Protein AF-A0A3M8CR66-F1 (afdb_monomer_lite)

Secondary structure (DSSP, 8-state):
--SGGG-HHHHHHHHHHHHHHHHHHHHHHHHHHHHHHHHHHHHHHHHHHHHHHHHHHHHHHHHHHHHHHHHHHHHHHHS-STTHHHHHHHHHHHHHH-TT---EEEE-TTS-EEEES-TTTTTS-TT-PPPP-

pLDDT: mean 82.33, std 15.66, range [43.16, 98.0]

Structure (mmCIF, N/CA/C/O backbone):
data_AF-A0A3M8CR66-F1
#
_entry.id   AF-A0A3M8CR66-F1
#
loop_
_atom_site.group_PDB
_atom_site.id
_atom_site.type_symbol
_atom_site.label_atom_id
_atom_site.label_alt_id
_atom_site.label_comp_id
_atom_site.label_asym_id
_atom_site.label_entity_id
_atom_site.label_seq_id
_atom_site.pdbx_PDB_ins_code
_atom_site.Cartn_x
_atom_site.Cartn_y
_atom_site.Cartn_z
_atom_site.occupancy
_atom_site.B_iso_or_equiv
_atom_site.auth_seq_id
_atom_site.auth_comp_id
_atom_site.auth_asym_id
_atom_site.auth_atom_id
_atom_site.pdbx_PDB_model_num
ATOM 1 N N . MET A 1 1 ? 41.922 -13.724 -34.737 1.00 50.75 1 MET A N 1
ATOM 2 C CA . MET A 1 1 ? 40.824 -12.899 -35.296 1.00 50.75 1 MET A CA 1
ATOM 3 C C . MET A 1 1 ? 41.349 -11.537 -35.789 1.00 50.75 1 MET A C 1
ATOM 5 O O . MET A 1 1 ? 40.925 -10.503 -35.302 1.00 50.75 1 MET A O 1
ATOM 9 N N . ARG A 1 2 ? 42.329 -11.506 -36.711 1.00 53.81 2 ARG A N 1
ATOM 10 C CA . ARG A 1 2 ? 43.005 -10.248 -37.123 1.00 53.81 2 ARG A CA 1
ATOM 11 C C . ARG A 1 2 ? 43.169 -10.073 -38.642 1.00 53.81 2 ARG A C 1
ATOM 13 O O . ARG A 1 2 ? 43.644 -9.037 -39.080 1.00 53.81 2 ARG A O 1
ATOM 20 N N . ILE A 1 3 ? 42.735 -11.057 -39.438 1.00 54.03 3 ILE A N 1
ATOM 21 C CA . ILE A 1 3 ? 42.991 -11.116 -40.891 1.00 54.03 3 ILE A CA 1
ATOM 22 C C . ILE A 1 3 ? 41.785 -10.612 -41.714 1.00 54.03 3 ILE A C 1
ATOM 24 O O . ILE A 1 3 ? 41.958 -10.106 -42.816 1.00 54.03 3 ILE A O 1
ATOM 28 N N . PHE A 1 4 ? 40.561 -10.626 -41.163 1.00 57.59 4 PHE A N 1
ATOM 29 C CA . PHE A 1 4 ? 39.354 -10.194 -41.894 1.00 57.59 4 PHE A CA 1
ATOM 30 C C . PHE A 1 4 ? 39.291 -8.669 -42.142 1.00 57.59 4 PHE A C 1
ATOM 32 O O . PHE A 1 4 ? 38.652 -8.214 -43.087 1.00 57.59 4 PHE A O 1
ATOM 39 N N . PHE A 1 5 ? 40.010 -7.871 -41.342 1.00 58.03 5 PHE A N 1
ATOM 40 C CA . PHE A 1 5 ? 40.012 -6.402 -41.413 1.00 58.03 5 PHE A CA 1
ATOM 41 C C . PHE A 1 5 ? 40.910 -5.805 -42.509 1.00 58.03 5 PHE A C 1
ATOM 43 O O . PHE A 1 5 ? 40.878 -4.593 -42.717 1.00 58.03 5 PHE A O 1
ATOM 50 N N . GLN A 1 6 ? 41.711 -6.618 -43.208 1.00 65.94 6 GLN A N 1
ATOM 51 C CA . GLN A 1 6 ? 42.624 -6.122 -44.247 1.00 65.94 6 GLN A CA 1
ATOM 52 C C . GLN A 1 6 ? 41.955 -5.951 -45.624 1.00 65.94 6 GLN A C 1
ATOM 54 O O . GLN A 1 6 ? 42.514 -5.295 -46.498 1.00 65.94 6 GLN A O 1
ATOM 59 N N . ASN A 1 7 ? 40.729 -6.458 -45.811 1.00 77.38 7 ASN A N 1
ATOM 60 C CA . ASN A 1 7 ? 39.964 -6.286 -47.047 1.00 77.38 7 ASN A CA 1
ATOM 61 C C . ASN A 1 7 ? 39.153 -4.977 -47.032 1.00 77.38 7 ASN A C 1
ATOM 63 O O . ASN A 1 7 ? 38.241 -4.809 -46.221 1.00 77.38 7 ASN A O 1
ATOM 67 N N . PHE A 1 8 ? 39.425 -4.071 -47.980 1.00 80.06 8 PHE A N 1
ATOM 68 C CA . PHE A 1 8 ? 38.774 -2.752 -48.071 1.00 80.06 8 PHE A CA 1
ATOM 69 C C . PHE A 1 8 ? 37.236 -2.832 -48.125 1.00 80.06 8 PHE A C 1
ATOM 71 O O . PHE A 1 8 ? 36.550 -2.089 -47.425 1.00 80.06 8 PHE A O 1
ATOM 78 N N . LYS A 1 9 ? 36.689 -3.800 -48.877 1.00 80.94 9 LYS A N 1
ATOM 79 C CA . LYS A 1 9 ? 35.236 -4.047 -48.979 1.00 80.94 9 LYS A CA 1
ATOM 80 C C . LYS A 1 9 ? 34.601 -4.410 -47.629 1.00 80.94 9 LYS A C 1
ATOM 82 O O . LYS A 1 9 ? 33.522 -3.927 -47.305 1.00 80.94 9 LYS A O 1
ATOM 87 N N . VAL A 1 10 ? 35.289 -5.223 -46.828 1.00 84.31 10 VAL A N 1
ATOM 88 C CA . VAL A 1 10 ? 34.822 -5.653 -45.500 1.00 84.31 10 VAL A CA 1
ATOM 89 C C . VAL A 1 10 ? 34.864 -4.496 -44.507 1.00 84.31 10 VAL A C 1
ATOM 91 O O . VAL A 1 10 ? 33.924 -4.304 -43.740 1.00 84.31 10 VAL A O 1
ATOM 94 N N . ARG A 1 11 ? 35.934 -3.696 -44.536 1.00 83.19 11 ARG A N 1
ATOM 95 C CA . ARG A 1 11 ? 36.092 -2.541 -43.646 1.00 83.19 11 ARG A CA 1
ATOM 96 C C . ARG A 1 11 ? 35.016 -1.477 -43.890 1.00 83.19 11 ARG A C 1
ATOM 98 O O . ARG A 1 11 ? 34.502 -0.920 -42.925 1.00 83.19 11 ARG A O 1
ATOM 105 N N . LEU A 1 12 ? 34.649 -1.238 -45.152 1.00 88.19 12 LEU A N 1
ATOM 106 C CA . LEU A 1 12 ? 33.571 -0.313 -45.511 1.00 88.19 12 LEU A CA 1
ATOM 107 C C . LEU A 1 12 ? 32.197 -0.842 -45.068 1.00 88.19 12 LEU A C 1
ATOM 109 O O . LEU A 1 12 ? 31.430 -0.106 -44.454 1.00 88.19 12 LEU A O 1
ATOM 113 N N . ALA A 1 13 ? 31.910 -2.127 -45.304 1.00 89.50 13 ALA A N 1
ATOM 114 C CA . ALA A 1 13 ? 30.657 -2.747 -44.871 1.00 89.50 13 ALA A CA 1
ATOM 115 C C . ALA A 1 13 ? 30.486 -2.713 -43.342 1.00 89.50 13 ALA A C 1
ATOM 117 O O . ALA A 1 13 ? 29.420 -2.359 -42.843 1.00 89.50 13 ALA A O 1
ATOM 118 N N . LEU A 1 14 ? 31.547 -3.009 -42.586 1.00 88.38 14 LEU A N 1
ATOM 119 C CA . LEU A 1 14 ? 31.509 -2.972 -41.124 1.00 88.38 14 LEU A CA 1
ATOM 120 C C . LEU A 1 14 ? 31.284 -1.552 -40.581 1.00 88.38 14 LEU A C 1
ATOM 122 O O . LEU A 1 14 ? 30.593 -1.389 -39.579 1.00 88.38 14 LEU A O 1
ATOM 126 N N . ALA A 1 15 ? 31.821 -0.528 -41.252 1.00 89.69 15 ALA A N 1
ATOM 127 C CA . ALA A 1 15 ? 31.575 0.866 -40.894 1.00 89.69 15 ALA A CA 1
ATOM 128 C C . ALA A 1 15 ? 30.098 1.249 -41.084 1.00 89.69 15 ALA A C 1
ATOM 130 O O . ALA A 1 15 ? 29.516 1.855 -40.189 1.00 89.69 15 ALA A O 1
ATOM 131 N N . PHE A 1 16 ? 29.471 0.836 -42.193 1.00 90.56 16 PHE A N 1
ATOM 132 C CA . PHE A 1 16 ? 28.036 1.050 -42.419 1.00 90.56 16 PHE A CA 1
ATOM 133 C C . PHE A 1 16 ? 27.168 0.330 -41.383 1.00 90.56 16 PHE A C 1
ATOM 135 O O . PHE A 1 16 ? 26.240 0.928 -40.846 1.00 90.56 16 PHE A O 1
ATOM 142 N N . VAL A 1 17 ? 27.491 -0.925 -41.056 1.00 93.00 17 VAL A N 1
ATOM 143 C CA . VAL A 1 17 ? 26.774 -1.677 -40.015 1.00 93.00 17 VAL A CA 1
ATOM 144 C C . VAL A 1 17 ? 26.948 -1.024 -38.646 1.00 93.00 17 VAL A C 1
ATOM 146 O O . VAL A 1 17 ? 25.972 -0.880 -37.921 1.00 93.00 17 VAL A O 1
ATOM 149 N N . GLY A 1 18 ? 28.159 -0.585 -38.295 1.00 93.31 18 GLY A N 1
ATOM 150 C CA . GLY A 1 18 ? 28.419 0.123 -37.041 1.00 93.31 18 GLY A CA 1
ATOM 151 C C . GLY A 1 18 ? 27.656 1.445 -36.945 1.00 93.31 18 GLY A C 1
ATOM 152 O O . GLY A 1 18 ? 27.031 1.710 -35.922 1.00 93.31 18 GLY A O 1
ATOM 153 N N . LEU A 1 19 ? 27.634 2.230 -38.026 1.00 93.12 19 LEU A N 1
ATOM 154 C CA . LEU A 1 19 ? 26.891 3.491 -38.107 1.00 93.12 19 LEU A CA 1
ATOM 155 C C . LEU A 1 19 ? 25.385 3.294 -37.864 1.00 93.12 19 LEU A C 1
ATOM 157 O O . LEU A 1 19 ? 24.741 4.174 -37.307 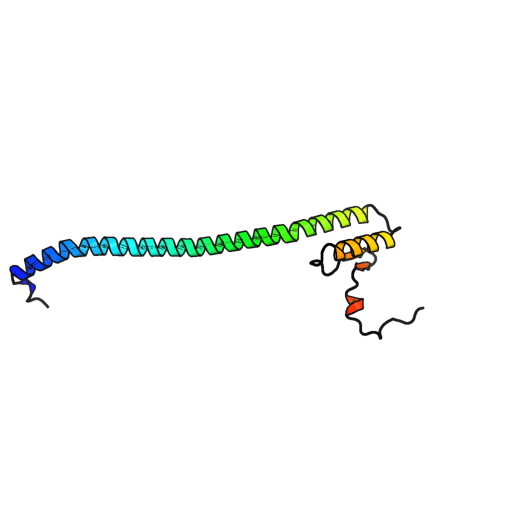1.00 93.12 19 LEU A O 1
ATOM 161 N N . LEU A 1 20 ? 24.833 2.143 -38.261 1.00 92.12 20 LEU A N 1
ATOM 162 C CA . LEU A 1 20 ? 23.416 1.809 -38.100 1.00 92.12 20 LEU A CA 1
ATOM 163 C C . LEU A 1 20 ? 23.107 1.144 -36.750 1.00 92.12 20 LEU A C 1
ATOM 165 O O . LEU A 1 20 ? 22.137 1.507 -36.088 1.00 92.12 20 LEU A O 1
ATOM 169 N N . LEU A 1 21 ? 23.928 0.183 -36.320 1.00 95.75 21 LEU A N 1
ATOM 170 C CA . LEU A 1 21 ? 23.682 -0.596 -35.105 1.00 95.75 21 LEU A CA 1
ATOM 171 C C . LEU A 1 21 ? 24.014 0.163 -33.828 1.00 95.75 21 LEU A C 1
ATOM 173 O O . LEU A 1 21 ? 23.264 0.053 -32.865 1.00 95.75 21 LEU A O 1
ATOM 177 N N . ILE A 1 22 ? 25.118 0.913 -33.787 1.00 96.00 22 ILE A N 1
ATOM 178 C CA . ILE A 1 22 ? 25.536 1.618 -32.568 1.00 96.00 22 ILE A CA 1
ATOM 179 C C . ILE A 1 22 ? 24.433 2.559 -32.054 1.00 96.00 22 ILE A C 1
ATOM 181 O O . ILE A 1 22 ? 24.059 2.417 -30.888 1.00 96.00 22 ILE A O 1
ATOM 185 N N . PRO A 1 23 ? 23.848 3.465 -32.866 1.00 94.50 23 PRO A N 1
ATOM 186 C CA . PRO A 1 23 ? 22.776 4.330 -32.375 1.00 94.50 23 PRO A CA 1
ATOM 187 C C . PRO A 1 23 ? 21.510 3.547 -32.003 1.00 94.50 23 PRO A C 1
ATOM 189 O O . PRO A 1 23 ? 20.879 3.868 -30.998 1.00 94.50 23 PRO A O 1
ATOM 192 N N . ALA A 1 24 ? 21.164 2.488 -32.743 1.00 95.81 24 ALA A N 1
ATOM 193 C CA . ALA A 1 24 ? 20.007 1.650 -32.427 1.00 95.81 24 ALA A CA 1
ATOM 194 C C . ALA A 1 24 ? 20.162 0.927 -31.077 1.00 95.81 24 ALA A C 1
ATOM 196 O O . ALA A 1 24 ? 19.224 0.888 -30.283 1.00 95.81 24 ALA A O 1
ATOM 197 N N . LEU A 1 25 ? 21.357 0.405 -30.787 1.00 96.62 25 LEU A N 1
ATOM 198 C CA . LEU A 1 25 ? 21.673 -0.241 -29.514 1.00 96.62 25 LEU A CA 1
ATOM 199 C C . LEU A 1 25 ? 21.620 0.749 -28.350 1.00 96.62 25 LEU A C 1
ATOM 201 O O . LEU A 1 25 ? 21.085 0.411 -27.299 1.00 96.62 25 LEU A O 1
ATOM 205 N N . ILE A 1 26 ? 22.123 1.973 -28.539 1.00 97.06 26 ILE A N 1
ATOM 206 C CA . ILE A 1 26 ? 22.044 3.024 -27.516 1.00 97.06 26 ILE A CA 1
ATOM 207 C C . ILE A 1 26 ? 20.580 3.314 -27.172 1.00 97.06 26 ILE A C 1
ATOM 209 O O . ILE A 1 26 ? 20.210 3.275 -26.000 1.00 97.06 26 ILE A O 1
ATOM 213 N N . VAL A 1 27 ? 19.732 3.544 -28.180 1.00 97.25 27 VAL A N 1
ATOM 214 C CA . VAL A 1 27 ? 18.300 3.799 -27.963 1.00 97.25 27 VAL A CA 1
ATOM 215 C C . VAL A 1 27 ? 17.621 2.603 -27.297 1.00 97.25 27 VAL A C 1
ATOM 217 O O . VAL A 1 27 ? 16.854 2.792 -26.358 1.00 97.25 27 VAL A O 1
ATOM 220 N N . ALA A 1 28 ? 17.933 1.376 -27.722 1.00 96.62 28 ALA A N 1
ATOM 221 C CA . ALA A 1 28 ? 17.372 0.164 -27.130 1.00 96.62 28 ALA A CA 1
ATOM 222 C C . ALA A 1 28 ? 17.743 0.009 -25.646 1.00 96.62 28 ALA A C 1
ATOM 224 O O . ALA A 1 28 ? 16.883 -0.313 -24.829 1.00 96.62 28 ALA A O 1
ATOM 225 N N . ILE A 1 29 ? 19.001 0.276 -25.282 1.00 98.00 29 ILE A N 1
ATOM 226 C CA . ILE A 1 29 ? 19.462 0.234 -23.890 1.00 98.00 29 ILE A CA 1
ATOM 227 C C . ILE A 1 29 ? 18.734 1.299 -23.066 1.00 98.00 29 ILE A C 1
ATOM 229 O O . ILE A 1 29 ? 18.191 0.987 -22.008 1.00 98.00 29 ILE A O 1
ATOM 233 N N . LEU A 1 30 ? 18.667 2.540 -23.553 1.00 97.69 30 LEU A N 1
ATOM 234 C CA . LEU A 1 30 ? 17.966 3.624 -22.857 1.00 97.69 30 LEU A CA 1
ATOM 235 C C . LEU A 1 30 ? 16.477 3.312 -22.668 1.00 97.69 30 LEU A C 1
ATOM 237 O O . LEU A 1 30 ? 15.945 3.496 -21.574 1.00 97.69 30 LEU A O 1
ATOM 241 N N . ALA A 1 31 ? 15.823 2.783 -23.702 1.00 97.88 31 ALA A N 1
ATOM 242 C CA . ALA A 1 31 ? 14.431 2.360 -23.639 1.00 97.88 31 ALA A CA 1
ATOM 243 C C . ALA A 1 31 ? 14.231 1.232 -22.617 1.00 97.88 31 ALA A C 1
ATOM 245 O O . ALA A 1 31 ? 13.301 1.291 -21.817 1.00 97.88 31 ALA A O 1
ATOM 246 N N . TYR A 1 32 ? 15.128 0.241 -22.589 1.00 97.69 32 TYR A N 1
ATOM 247 C CA . TYR A 1 32 ? 15.085 -0.843 -21.608 1.00 97.69 32 TYR A CA 1
ATOM 248 C C . TYR A 1 32 ? 15.223 -0.326 -20.172 1.00 97.69 32 TYR A C 1
ATOM 250 O O . TYR A 1 32 ? 14.443 -0.712 -19.302 1.00 97.69 32 TYR A O 1
ATOM 258 N N . HIS A 1 33 ? 16.180 0.571 -19.922 1.00 97.75 33 HIS A N 1
ATOM 259 C CA . HIS A 1 33 ? 16.362 1.184 -18.606 1.00 97.75 33 HIS A CA 1
ATOM 260 C C . HIS A 1 33 ? 15.130 1.985 -18.180 1.00 97.75 33 HIS A C 1
ATOM 262 O O . HIS A 1 33 ? 14.616 1.778 -17.084 1.00 97.75 33 HIS A O 1
ATOM 268 N N . SER A 1 34 ? 14.610 2.832 -19.070 1.00 97.44 34 SER A N 1
ATOM 269 C CA . SER A 1 34 ? 13.419 3.638 -18.799 1.00 97.44 34 SER A CA 1
ATOM 270 C C . SER A 1 34 ? 12.190 2.771 -18.513 1.00 97.44 34 SER A C 1
ATOM 272 O O . SER A 1 34 ? 11.502 2.997 -17.518 1.00 97.44 34 SER A O 1
ATOM 274 N N . ALA A 1 35 ? 11.946 1.738 -19.324 1.00 97.19 35 ALA A N 1
ATOM 275 C CA . ALA A 1 35 ? 10.838 0.814 -19.113 1.00 97.19 35 ALA A CA 1
ATOM 276 C C . ALA A 1 35 ? 10.977 0.063 -17.782 1.00 97.19 35 ALA A C 1
ATOM 278 O O . ALA A 1 35 ? 10.013 -0.035 -17.027 1.00 97.19 35 ALA A O 1
ATOM 279 N N . LYS A 1 36 ? 12.183 -0.421 -17.459 1.00 97.25 36 LYS A N 1
ATOM 280 C CA . LYS A 1 36 ? 12.461 -1.106 -16.192 1.00 97.25 36 LYS A CA 1
ATOM 281 C C . LYS A 1 36 ? 12.164 -0.214 -14.988 1.00 97.25 36 LYS A C 1
ATOM 283 O O . LYS A 1 36 ? 11.506 -0.666 -14.051 1.00 97.25 36 LYS A O 1
ATOM 288 N N . ASP A 1 37 ? 12.642 1.026 -15.005 1.00 97.75 37 ASP A N 1
ATOM 289 C CA . ASP A 1 37 ? 12.457 1.955 -13.891 1.00 97.75 37 ASP A CA 1
ATOM 290 C C . ASP A 1 37 ? 10.995 2.392 -13.763 1.00 97.75 37 ASP A C 1
ATOM 292 O O . ASP A 1 37 ? 10.461 2.412 -12.655 1.00 97.75 37 ASP A O 1
ATOM 296 N N . SER A 1 38 ? 10.315 2.650 -14.884 1.00 97.50 38 SER A N 1
ATOM 297 C CA . SER A 1 38 ? 8.885 2.974 -14.889 1.00 97.50 38 SER A CA 1
ATOM 298 C C . SER A 1 38 ? 8.052 1.833 -14.314 1.00 97.50 38 SER A C 1
ATOM 300 O O . SER A 1 38 ? 7.230 2.069 -13.439 1.00 97.50 38 SER A O 1
ATOM 302 N N . ILE A 1 39 ? 8.291 0.591 -14.750 1.00 97.81 39 ILE A N 1
ATOM 303 C CA . ILE A 1 39 ? 7.562 -0.583 -14.250 1.00 97.81 39 ILE A CA 1
ATOM 304 C C . ILE A 1 39 ? 7.838 -0.792 -12.761 1.00 97.81 39 ILE A C 1
ATOM 306 O O . ILE A 1 39 ? 6.915 -1.042 -11.991 1.00 97.81 39 ILE A O 1
ATOM 310 N N . LYS A 1 40 ? 9.099 -0.670 -12.330 1.00 97.75 40 LYS A N 1
ATOM 311 C CA . LYS A 1 40 ? 9.458 -0.777 -10.912 1.00 97.75 40 LYS A CA 1
ATOM 312 C C . LYS A 1 40 ? 8.701 0.255 -10.075 1.00 97.75 40 LYS A C 1
ATOM 314 O O . LYS A 1 40 ? 8.161 -0.098 -9.029 1.00 97.75 40 LYS A O 1
ATOM 319 N N . ASN A 1 41 ? 8.686 1.508 -10.519 1.00 97.75 41 ASN A N 1
ATOM 320 C CA . ASN A 1 41 ? 7.998 2.581 -9.812 1.00 97.75 41 ASN A CA 1
ATOM 321 C C . ASN A 1 41 ? 6.489 2.345 -9.791 1.00 97.75 41 ASN A C 1
ATOM 323 O O . ASN A 1 41 ? 5.889 2.490 -8.735 1.00 97.75 41 ASN A O 1
ATOM 327 N N . GLU A 1 42 ? 5.900 1.905 -10.901 1.00 97.06 42 GLU A N 1
ATOM 328 C CA . GLU A 1 42 ? 4.475 1.576 -10.981 1.00 97.06 42 GLU A CA 1
ATOM 329 C C . GLU A 1 42 ? 4.093 0.473 -9.987 1.00 97.06 42 GLU A C 1
ATOM 331 O O . GLU A 1 42 ? 3.133 0.617 -9.239 1.00 97.06 42 GLU A O 1
ATOM 336 N N . ILE A 1 43 ? 4.892 -0.598 -9.899 1.00 97.31 43 ILE A N 1
ATOM 337 C CA . ILE A 1 43 ? 4.659 -1.699 -8.953 1.00 97.31 43 ILE A CA 1
ATOM 338 C C . ILE A 1 43 ? 4.727 -1.208 -7.501 1.00 97.31 43 ILE A C 1
ATOM 340 O O . ILE A 1 43 ? 3.873 -1.559 -6.687 1.00 97.31 43 ILE A O 1
ATOM 344 N N . ILE A 1 44 ? 5.741 -0.404 -7.160 1.00 97.56 44 ILE A N 1
ATOM 345 C CA . ILE A 1 44 ? 5.903 0.132 -5.801 1.00 97.56 44 ILE A CA 1
ATOM 346 C C . ILE A 1 44 ? 4.758 1.092 -5.468 1.00 97.56 44 ILE A C 1
ATOM 348 O O . ILE A 1 44 ? 4.175 0.995 -4.389 1.00 97.56 44 ILE A O 1
ATOM 352 N N . ASN A 1 45 ? 4.415 1.989 -6.390 1.00 97.69 45 ASN A N 1
ATOM 353 C CA . ASN A 1 45 ? 3.344 2.960 -6.207 1.00 97.69 45 ASN A CA 1
ATOM 354 C C . ASN A 1 45 ? 1.994 2.268 -6.041 1.00 97.69 45 ASN A C 1
ATOM 356 O O . ASN A 1 45 ? 1.282 2.592 -5.098 1.00 97.69 45 ASN A O 1
ATOM 360 N N . ALA A 1 46 ? 1.689 1.267 -6.868 1.00 96.75 46 ALA A N 1
ATOM 361 C CA . ALA A 1 46 ? 0.470 0.476 -6.747 1.00 96.75 46 ALA A CA 1
ATOM 362 C C . ALA A 1 46 ? 0.383 -0.228 -5.385 1.00 96.75 46 ALA A C 1
ATOM 364 O O . ALA A 1 46 ? -0.668 -0.227 -4.749 1.00 96.75 46 ALA A O 1
ATOM 365 N N . ALA A 1 47 ? 1.487 -0.795 -4.887 1.00 96.19 47 ALA A N 1
ATOM 366 C CA . ALA A 1 47 ? 1.510 -1.401 -3.557 1.00 96.19 47 ALA A CA 1
ATOM 367 C C . ALA A 1 47 ? 1.248 -0.366 -2.447 1.00 96.19 47 ALA A C 1
ATOM 369 O O . ALA A 1 47 ? 0.437 -0.612 -1.554 1.00 96.19 47 ALA A O 1
ATOM 370 N N . VAL A 1 48 ? 1.894 0.802 -2.516 1.00 97.25 48 VAL A N 1
ATOM 371 C CA . VAL A 1 48 ? 1.691 1.894 -1.552 1.00 97.25 48 VAL A CA 1
ATOM 372 C C . VAL A 1 48 ? 0.252 2.409 -1.600 1.00 97.25 48 VAL A C 1
ATOM 374 O O . VAL A 1 48 ? -0.375 2.576 -0.557 1.00 97.25 48 VAL A O 1
ATOM 377 N N . GLU A 1 49 ? -0.295 2.635 -2.789 1.00 96.69 49 GLU A N 1
ATOM 378 C CA . GLU A 1 49 ? -1.671 3.089 -2.971 1.00 96.69 49 GLU A CA 1
ATOM 379 C C . GLU A 1 49 ? -2.672 2.070 -2.424 1.00 96.69 49 GLU A C 1
ATOM 381 O O . GLU A 1 49 ? -3.543 2.439 -1.641 1.00 96.69 49 GLU A O 1
ATOM 386 N N . ASN A 1 50 ? -2.473 0.780 -2.700 1.00 95.56 50 ASN A N 1
ATOM 387 C CA . ASN A 1 50 ? -3.300 -0.283 -2.135 1.00 95.56 50 ASN A CA 1
ATOM 388 C C . ASN A 1 50 ? -3.268 -0.283 -0.601 1.00 95.56 50 ASN A C 1
ATOM 390 O O . ASN A 1 50 ? -4.318 -0.398 0.026 1.00 95.56 50 ASN A O 1
ATOM 394 N N . THR A 1 51 ? -2.096 -0.114 0.024 1.00 96.00 51 THR A N 1
ATOM 395 C CA . THR A 1 51 ? -2.024 -0.026 1.495 1.00 96.00 51 THR A CA 1
ATOM 396 C C . THR A 1 51 ? -2.747 1.200 2.047 1.00 96.00 51 THR A C 1
ATOM 398 O O . THR A 1 51 ? -3.441 1.077 3.049 1.00 96.00 51 THR A O 1
ATOM 401 N N . LYS A 1 52 ? -2.666 2.355 1.376 1.00 96.44 52 LYS A N 1
ATOM 402 C CA . LYS A 1 52 ? -3.407 3.566 1.767 1.00 96.44 52 LYS A CA 1
ATOM 403 C C . LYS A 1 52 ? -4.916 3.401 1.615 1.00 96.44 52 LYS A C 1
ATOM 405 O O . LYS A 1 52 ? -5.669 3.883 2.453 1.00 96.44 52 LYS A O 1
ATOM 410 N N . LEU A 1 53 ? -5.362 2.721 0.560 1.00 96.12 53 LEU A N 1
ATOM 411 C CA . LEU A 1 53 ? -6.775 2.400 0.373 1.00 96.12 53 LEU A CA 1
ATOM 412 C C . LEU A 1 53 ? -7.278 1.486 1.492 1.00 96.12 53 LEU A C 1
ATOM 414 O O . LEU A 1 53 ? -8.341 1.741 2.049 1.00 96.12 53 LEU A O 1
ATOM 418 N N . LEU A 1 54 ? -6.508 0.455 1.851 1.00 95.00 54 LEU A N 1
ATOM 419 C CA . LEU A 1 54 ? -6.848 -0.430 2.966 1.00 95.00 54 LEU A CA 1
ATOM 420 C C . LEU A 1 54 ? -6.894 0.319 4.302 1.00 95.00 54 LEU A C 1
ATOM 422 O O . LEU A 1 54 ? -7.831 0.104 5.062 1.00 95.00 54 LEU A O 1
ATOM 426 N N . ASP A 1 55 ? -5.942 1.215 4.560 1.00 95.25 55 ASP A N 1
ATOM 427 C CA . ASP A 1 55 ? -5.925 2.073 5.752 1.00 95.25 55 ASP A CA 1
ATOM 428 C C . ASP A 1 55 ? -7.200 2.931 5.836 1.00 95.25 55 ASP A C 1
ATOM 430 O O . ASP A 1 55 ? -7.912 2.905 6.835 1.00 95.25 55 ASP A O 1
ATOM 434 N N . GLY A 1 56 ? -7.595 3.567 4.727 1.00 95.44 56 GLY A N 1
ATOM 435 C CA . GLY A 1 56 ? -8.849 4.323 4.652 1.00 95.44 56 GLY A CA 1
ATOM 436 C C . GLY A 1 56 ? -10.111 3.464 4.824 1.00 95.44 56 GLY A C 1
ATOM 437 O O . GLY A 1 56 ? -11.100 3.916 5.407 1.00 95.44 56 GLY A O 1
ATOM 438 N N . ILE A 1 57 ? -10.103 2.212 4.357 1.00 94.38 57 ILE A N 1
ATOM 439 C CA . ILE A 1 57 ? -11.204 1.263 4.594 1.00 94.38 57 ILE A CA 1
ATOM 440 C C . ILE A 1 57 ? -11.274 0.882 6.076 1.00 94.38 57 ILE A C 1
ATOM 442 O O . ILE A 1 57 ? -12.366 0.850 6.644 1.00 94.38 57 ILE A O 1
ATOM 446 N N . ILE A 1 58 ? -10.130 0.619 6.712 1.00 93.81 58 ILE A N 1
ATOM 447 C CA . ILE A 1 58 ? -10.061 0.324 8.147 1.00 93.81 58 ILE A CA 1
ATOM 448 C C . ILE A 1 58 ? -10.608 1.514 8.934 1.00 93.81 58 ILE A C 1
ATOM 450 O O . ILE A 1 58 ? -11.532 1.335 9.725 1.00 93.81 58 ILE A O 1
ATOM 454 N N . ASP A 1 59 ? -10.125 2.724 8.661 1.00 94.56 59 ASP A N 1
ATOM 455 C CA . ASP A 1 59 ? -10.598 3.935 9.327 1.00 94.56 59 ASP A CA 1
ATOM 456 C C . ASP A 1 59 ? -12.100 4.144 9.128 1.00 94.56 59 ASP A C 1
ATOM 458 O O . ASP A 1 59 ? -12.838 4.309 10.097 1.00 94.56 59 ASP A O 1
ATOM 462 N N . SER A 1 60 ? -12.597 4.069 7.894 1.00 92.44 60 SER A N 1
ATOM 463 C CA . SER A 1 60 ? -14.032 4.249 7.625 1.00 92.44 60 SER A CA 1
ATOM 464 C C . SER A 1 60 ? -14.919 3.164 8.244 1.00 92.44 60 SER A C 1
ATOM 466 O O . SER A 1 60 ? -16.096 3.418 8.494 1.00 92.44 60 SER A O 1
ATOM 468 N N . THR A 1 61 ? -14.370 1.983 8.540 1.00 92.00 61 THR A N 1
ATOM 469 C CA . THR A 1 61 ? -15.095 0.893 9.210 1.00 92.00 61 THR A CA 1
ATOM 470 C C . THR A 1 61 ? -15.052 1.023 10.735 1.00 92.00 61 THR A C 1
ATOM 472 O O . THR A 1 61 ? -16.047 0.760 11.411 1.00 92.00 61 THR A O 1
ATOM 475 N N . ILE A 1 62 ? -13.909 1.427 11.297 1.00 93.12 62 ILE A N 1
ATOM 476 C CA . ILE A 1 62 ? -13.661 1.436 12.744 1.00 93.12 62 ILE A CA 1
ATOM 477 C C . ILE A 1 62 ? -14.023 2.778 13.392 1.00 93.12 62 ILE A C 1
ATOM 479 O O . ILE A 1 62 ? -14.576 2.784 14.490 1.00 93.12 62 ILE A O 1
ATOM 483 N N . GLN A 1 63 ? -13.784 3.917 12.735 1.00 94.12 63 GLN A N 1
ATOM 484 C CA . GLN A 1 63 ? -14.085 5.241 13.302 1.00 94.12 63 GLN A CA 1
ATOM 485 C C . GLN A 1 63 ? -15.565 5.417 13.692 1.00 94.12 63 GLN A C 1
ATOM 487 O O . GLN A 1 63 ? -15.822 5.906 14.793 1.00 94.12 63 GLN A O 1
ATOM 492 N N . PRO A 1 64 ? -16.559 4.972 12.893 1.00 92.94 64 PRO A N 1
ATOM 493 C CA . PRO A 1 64 ? -17.958 5.025 13.319 1.00 92.94 64 PRO A CA 1
ATOM 494 C C . PRO A 1 64 ? -18.211 4.226 14.601 1.00 92.94 64 PRO A C 1
ATOM 496 O O . PRO A 1 64 ? -18.879 4.719 15.499 1.00 92.94 64 PRO A O 1
ATOM 499 N N . LYS A 1 65 ? -17.589 3.048 14.744 1.00 90.62 65 LYS A N 1
ATOM 500 C CA . LYS A 1 65 ? -17.711 2.204 15.946 1.00 90.62 65 LYS A CA 1
ATOM 501 C C . LYS A 1 65 ? -17.122 2.885 17.183 1.00 90.62 65 LYS A C 1
ATOM 503 O O . LYS A 1 65 ? -17.670 2.747 18.274 1.00 90.62 65 LYS A O 1
ATOM 508 N N . ILE A 1 66 ? -16.024 3.629 17.020 1.00 91.69 66 ILE A N 1
ATOM 509 C CA . ILE A 1 66 ? -15.442 4.452 18.091 1.00 91.69 66 ILE A CA 1
ATOM 510 C C . ILE A 1 66 ? -16.408 5.578 18.479 1.00 91.69 66 ILE A C 1
ATOM 512 O O . ILE A 1 66 ? -16.613 5.820 19.667 1.00 91.69 66 ILE A O 1
ATOM 516 N N . ASN A 1 67 ? -17.038 6.236 17.505 1.00 93.12 67 ASN A N 1
ATOM 517 C CA . ASN A 1 67 ? -18.031 7.277 17.772 1.00 93.12 67 ASN A CA 1
ATOM 518 C C . ASN A 1 67 ? -19.260 6.720 18.503 1.00 93.12 67 ASN A C 1
ATOM 520 O O . ASN A 1 67 ? -19.708 7.327 19.474 1.00 93.12 67 ASN A O 1
ATOM 524 N N . ASP A 1 68 ? -19.752 5.549 18.095 1.00 90.81 68 ASP A N 1
ATOM 525 C CA . ASP A 1 68 ? -20.855 4.851 18.761 1.00 90.81 68 ASP A CA 1
ATOM 526 C C . ASP A 1 68 ? -20.485 4.519 20.215 1.00 90.81 68 ASP A C 1
ATOM 528 O O . ASP A 1 68 ? -21.250 4.787 21.142 1.00 90.81 68 ASP A O 1
ATOM 532 N N . MET A 1 69 ? -19.274 3.995 20.440 1.00 89.69 69 MET A N 1
ATOM 533 C CA . MET A 1 69 ? -18.752 3.710 21.779 1.00 89.69 69 MET A CA 1
ATOM 534 C C . MET A 1 69 ? -18.674 4.973 22.646 1.00 89.69 69 MET A C 1
ATOM 536 O O . MET A 1 69 ? -19.100 4.934 23.799 1.00 89.69 69 MET A O 1
ATOM 540 N N . ASN A 1 70 ? -18.167 6.086 22.109 1.00 90.81 70 ASN A N 1
ATOM 541 C CA . ASN A 1 70 ? -18.095 7.357 22.833 1.00 90.81 70 ASN A CA 1
ATOM 542 C C . ASN A 1 70 ? -19.495 7.876 23.190 1.00 90.81 70 ASN A C 1
ATOM 544 O O . ASN A 1 70 ? -19.726 8.277 24.328 1.00 90.81 70 ASN A O 1
ATOM 548 N N . TYR A 1 71 ? -20.448 7.786 22.258 1.00 89.25 71 TYR A N 1
ATOM 549 C CA . TYR A 1 71 ? -21.843 8.149 22.503 1.00 89.25 71 TYR A CA 1
ATOM 550 C C . TYR A 1 71 ? -22.459 7.325 23.643 1.00 89.25 71 TYR A C 1
ATOM 552 O O . TYR A 1 71 ? -23.098 7.878 24.544 1.00 89.25 71 TYR A O 1
ATOM 560 N N . PHE A 1 72 ? -22.242 6.006 23.650 1.00 87.00 72 PHE A N 1
ATOM 561 C CA . PHE A 1 72 ? -22.705 5.152 24.744 1.00 87.00 72 PHE A CA 1
ATOM 562 C C . PHE A 1 72 ? -21.991 5.463 26.063 1.00 87.00 72 PHE A C 1
ATOM 564 O O . PHE A 1 72 ? -22.650 5.510 27.099 1.00 87.00 72 PHE A O 1
ATOM 571 N N . ALA A 1 73 ? -20.682 5.721 26.045 1.00 85.69 73 ALA A N 1
ATOM 572 C CA . ALA A 1 73 ? -19.921 6.073 27.242 1.00 85.69 73 ALA A CA 1
ATOM 573 C C . ALA A 1 73 ? -20.438 7.368 27.896 1.00 85.69 73 ALA A C 1
ATOM 575 O O . ALA A 1 73 ? -20.646 7.406 29.111 1.00 85.69 73 ALA A O 1
ATOM 576 N N . GLU A 1 74 ? -20.710 8.406 27.101 1.00 84.25 74 GLU A N 1
ATOM 577 C CA . GLU A 1 74 ? -21.304 9.660 27.581 1.00 84.25 74 GLU A CA 1
ATOM 578 C C . GLU A 1 74 ? -22.732 9.458 28.102 1.00 84.25 74 GLU A C 1
ATOM 580 O O . GLU A 1 74 ? -23.064 9.915 29.198 1.00 84.25 74 GLU A O 1
ATOM 585 N N . THR A 1 75 ? -23.566 8.725 27.357 1.00 80.00 75 THR A N 1
ATOM 586 C CA . THR A 1 75 ? -24.969 8.474 27.726 1.00 80.00 75 THR A CA 1
ATOM 587 C C . THR A 1 75 ? -25.072 7.698 29.038 1.00 80.00 75 THR A C 1
ATOM 589 O O . THR A 1 75 ? -25.881 8.041 29.899 1.00 80.00 75 THR A O 1
ATOM 592 N N . ILE A 1 76 ? -24.223 6.687 29.233 1.00 78.50 76 ILE A N 1
ATOM 593 C CA . ILE A 1 76 ? -24.219 5.873 30.453 1.00 78.50 76 ILE A CA 1
ATOM 594 C C . ILE A 1 76 ? -23.665 6.656 31.645 1.00 78.50 76 ILE A C 1
ATOM 596 O O . ILE A 1 76 ? -24.189 6.541 32.748 1.00 78.50 76 ILE A O 1
ATOM 600 N N . THR A 1 77 ? -22.650 7.497 31.433 1.00 69.94 77 THR A N 1
ATOM 601 C CA . THR A 1 77 ? -22.140 8.384 32.491 1.00 69.94 77 THR A CA 1
ATOM 602 C C . THR A 1 77 ? -23.208 9.394 32.932 1.00 69.94 77 THR A C 1
ATOM 604 O O . THR A 1 77 ? -23.270 9.756 34.105 1.00 69.94 77 THR A O 1
ATOM 607 N N . ALA A 1 78 ? -24.074 9.833 32.010 1.00 60.94 78 ALA A N 1
ATOM 608 C CA . ALA A 1 78 ? -25.173 10.754 32.295 1.00 60.94 78 ALA A CA 1
ATOM 609 C C . ALA A 1 78 ? -26.402 10.077 32.937 1.00 60.94 78 ALA A C 1
ATOM 611 O O . ALA A 1 78 ? -27.090 10.704 33.745 1.00 60.94 78 ALA A O 1
ATOM 612 N N . GLN A 1 79 ? -26.687 8.811 32.610 1.00 59.94 79 GLN A N 1
ATOM 613 C CA . GLN A 1 79 ? -27.769 8.022 33.209 1.00 59.94 79 GLN A CA 1
ATOM 614 C C . GLN A 1 79 ? -27.234 7.153 34.356 1.00 59.94 79 GLN A C 1
ATOM 616 O O . GLN A 1 79 ? -26.904 5.983 34.180 1.00 59.94 79 GLN A O 1
ATOM 621 N N . SER A 1 80 ? -27.181 7.724 35.561 1.00 57.22 80 SER A N 1
ATOM 622 C CA . SER A 1 80 ? -26.944 6.979 36.806 1.00 57.22 80 SER A CA 1
ATOM 623 C C . SER A 1 80 ? -27.876 5.765 36.908 1.00 57.22 80 SER A C 1
ATOM 625 O O . SER A 1 80 ? -29.079 5.979 36.966 1.00 57.22 80 SER A O 1
ATOM 627 N N . ASN A 1 81 ? -27.300 4.550 36.943 1.00 57.25 81 ASN A N 1
ATOM 628 C CA . ASN A 1 81 ? -27.716 3.222 37.465 1.00 57.25 81 ASN A CA 1
ATOM 629 C C . ASN A 1 81 ? -29.196 2.755 37.513 1.00 57.25 81 ASN A C 1
ATOM 631 O O . ASN A 1 81 ? -29.429 1.566 37.723 1.00 57.25 81 ASN A O 1
ATOM 635 N N . GLU A 1 82 ? -30.200 3.604 37.329 1.00 56.78 82 GLU A N 1
ATOM 636 C CA . GLU A 1 82 ? -31.602 3.313 37.646 1.00 56.78 82 GLU A CA 1
ATOM 637 C C . GLU A 1 82 ? -32.344 2.570 36.522 1.00 56.78 82 GLU A C 1
ATOM 639 O O . GLU A 1 82 ? -33.365 1.943 36.786 1.00 56.78 82 GLU A O 1
ATOM 644 N N . ASP A 1 83 ? -31.799 2.524 35.299 1.00 67.75 83 ASP A N 1
ATOM 645 C CA . ASP A 1 83 ? -32.481 1.946 34.130 1.00 67.75 83 ASP A CA 1
ATOM 646 C C . ASP A 1 83 ? -31.635 0.923 33.345 1.00 67.75 83 ASP A C 1
ATOM 648 O O . ASP A 1 83 ? -31.566 0.929 32.110 1.00 67.75 83 ASP A O 1
ATOM 652 N N . GLN A 1 84 ? -31.035 -0.048 34.048 1.00 70.56 84 GLN A N 1
ATOM 653 C CA . GLN A 1 84 ? -30.320 -1.177 33.418 1.00 70.56 84 GLN A CA 1
ATOM 654 C C . GLN A 1 84 ? -31.159 -1.908 32.346 1.00 70.56 84 GLN A C 1
ATOM 656 O O . GLN A 1 84 ? -30.625 -2.414 31.356 1.00 70.56 84 GLN A O 1
ATOM 661 N N . SER A 1 85 ? -32.487 -1.941 32.510 1.00 75.62 85 SER A N 1
ATOM 662 C CA . SER A 1 85 ? -33.424 -2.525 31.540 1.00 75.62 85 SER A CA 1
ATOM 663 C C . SER A 1 85 ? -33.486 -1.739 30.223 1.00 75.62 85 SER A C 1
ATOM 665 O O . SER A 1 85 ? -33.533 -2.340 29.146 1.00 75.62 85 SER A O 1
ATOM 667 N N . MET A 1 86 ? -33.447 -0.401 30.273 1.00 78.25 86 MET A N 1
ATOM 668 C CA . MET A 1 86 ? -33.418 0.424 29.059 1.00 78.25 86 MET A CA 1
ATOM 669 C C . MET A 1 86 ? -32.067 0.317 28.348 1.00 78.25 86 MET A C 1
ATOM 671 O O . MET A 1 86 ? -32.033 0.188 27.123 1.00 78.25 86 MET A O 1
ATOM 675 N N . LEU A 1 87 ? -30.968 0.274 29.107 1.00 80.06 87 LEU A N 1
ATOM 676 C CA . LEU A 1 87 ? -29.620 0.083 28.565 1.00 80.06 87 LEU A CA 1
ATOM 677 C C . LEU A 1 87 ? -29.476 -1.254 27.828 1.00 80.06 87 LEU A C 1
ATOM 679 O O . LEU A 1 87 ? -29.036 -1.278 26.679 1.00 80.06 8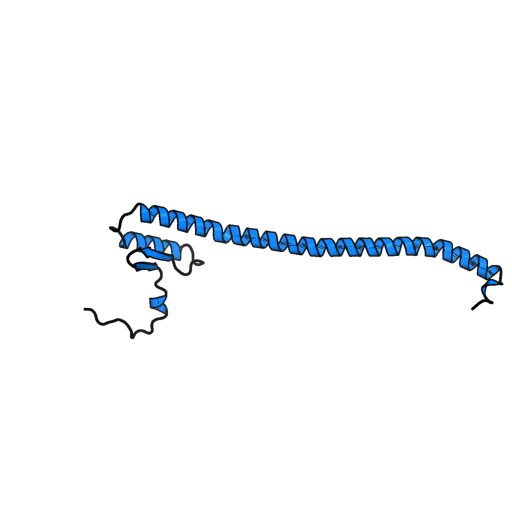7 LEU A O 1
ATOM 683 N N . ARG A 1 88 ? -29.943 -2.359 28.425 1.00 81.12 88 ARG A N 1
ATOM 684 C CA . ARG A 1 88 ? -29.955 -3.681 27.770 1.00 81.12 88 ARG A CA 1
ATOM 685 C C . ARG A 1 88 ? -30.764 -3.694 26.475 1.00 81.12 88 ARG A C 1
ATOM 687 O O . ARG A 1 88 ? -30.325 -4.276 25.483 1.00 81.12 88 ARG A O 1
ATOM 694 N N . LYS A 1 89 ? -31.928 -3.033 26.447 1.00 84.81 89 LYS A N 1
ATOM 695 C CA . LYS A 1 89 ? -32.738 -2.904 25.221 1.00 84.81 89 LYS A CA 1
ATOM 696 C C . LYS A 1 89 ? -31.999 -2.125 24.136 1.00 84.81 89 LYS A C 1
ATOM 698 O O . LYS A 1 89 ? -32.014 -2.557 22.986 1.00 84.81 89 LYS A O 1
ATOM 703 N N . SER A 1 90 ? -31.338 -1.028 24.505 1.00 85.25 90 SER A N 1
ATOM 704 C CA . SER A 1 90 ? -30.541 -0.217 23.581 1.00 85.25 90 SER A CA 1
ATOM 705 C C . SER A 1 90 ? -29.378 -1.018 22.986 1.00 85.25 90 SER A C 1
ATOM 707 O O . SER A 1 90 ? -29.233 -1.073 21.767 1.00 85.25 90 SER A O 1
ATOM 709 N N . PHE A 1 91 ? -28.627 -1.757 23.810 1.00 87.62 91 PHE A N 1
ATOM 710 C CA . PHE A 1 91 ? -27.545 -2.628 23.333 1.00 87.62 91 PHE A CA 1
ATOM 711 C C . PHE A 1 91 ? -28.058 -3.772 22.452 1.00 87.62 91 PHE A C 1
ATOM 713 O O . PHE A 1 91 ? -27.498 -4.033 21.390 1.00 87.62 91 PHE A O 1
ATOM 720 N N . THR A 1 92 ? -29.170 -4.407 22.834 1.00 87.00 92 THR A N 1
ATOM 721 C CA . THR A 1 92 ? -29.816 -5.445 22.014 1.00 87.00 92 THR A CA 1
ATOM 722 C C . THR A 1 92 ? -30.234 -4.897 20.649 1.00 87.00 92 THR A C 1
ATOM 724 O O . THR A 1 92 ? -30.074 -5.566 19.628 1.00 87.00 92 THR A O 1
ATOM 727 N N . GLN A 1 93 ? -30.794 -3.686 20.613 1.00 88.19 93 GLN A N 1
ATOM 728 C CA . GLN A 1 93 ? -31.174 -3.024 19.370 1.00 88.19 93 GLN A CA 1
ATOM 729 C C . GLN A 1 93 ? -29.943 -2.680 18.528 1.00 88.19 93 GLN A C 1
ATOM 731 O O . GLN A 1 93 ? -29.947 -2.945 17.329 1.00 88.19 93 GLN A O 1
ATOM 736 N N . TYR A 1 94 ? -28.890 -2.149 19.145 1.00 88.44 94 TYR A N 1
ATOM 737 C CA . TYR A 1 94 ? -27.646 -1.811 18.465 1.00 88.44 94 TYR A CA 1
ATOM 738 C C . TYR A 1 94 ? -26.997 -3.044 17.818 1.00 88.44 94 TYR A C 1
ATOM 740 O O . TYR A 1 94 ? -26.726 -3.019 16.623 1.00 88.44 94 TYR A O 1
ATOM 748 N N . VAL A 1 95 ? -26.857 -4.165 18.535 1.00 89.00 95 VAL A N 1
ATOM 749 C CA . VAL A 1 95 ? -26.293 -5.402 17.954 1.00 89.00 95 VAL A CA 1
ATOM 750 C C . VAL A 1 95 ? -27.158 -5.949 16.810 1.00 89.00 95 VAL A C 1
ATOM 752 O O . VAL A 1 95 ? -26.635 -6.458 15.824 1.00 89.00 95 VAL A O 1
ATOM 755 N N . LYS A 1 96 ? -28.488 -5.808 16.882 1.00 88.25 96 LYS A N 1
ATOM 756 C CA . LYS A 1 96 ? -29.377 -6.197 15.770 1.00 88.25 96 LYS A CA 1
ATOM 757 C C . LYS A 1 96 ? -29.222 -5.311 14.533 1.00 88.25 96 LYS A C 1
ATOM 759 O O . LYS A 1 96 ? -29.423 -5.800 13.425 1.00 88.25 96 LYS A O 1
ATOM 764 N N . LEU A 1 97 ? -28.925 -4.026 14.718 1.00 90.25 97 LEU A N 1
ATOM 765 C C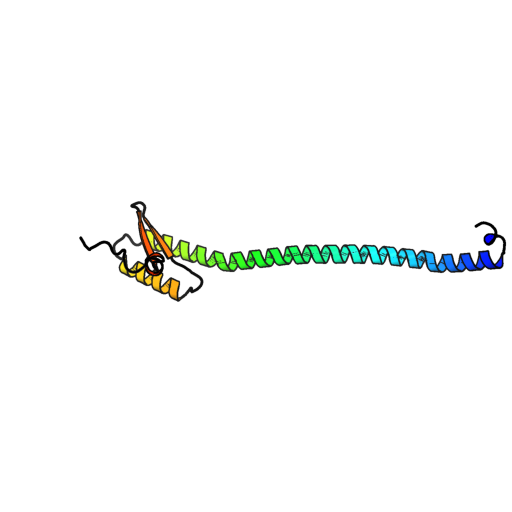A . LEU A 1 97 ? -28.699 -3.073 13.626 1.00 90.25 97 LEU A CA 1
ATOM 766 C C . LEU A 1 97 ? -27.282 -3.176 13.045 1.00 90.25 97 LEU A C 1
ATOM 768 O O . LEU A 1 97 ? -27.083 -2.829 11.885 1.00 90.25 97 LEU A O 1
ATOM 772 N N . HIS A 1 98 ? -26.336 -3.692 13.829 1.00 90.44 98 HIS A N 1
ATOM 773 C CA . HIS A 1 98 ? -24.927 -3.829 13.480 1.00 90.44 98 HIS A CA 1
ATOM 774 C C . HIS A 1 98 ? -24.479 -5.295 13.576 1.00 90.44 98 HIS A C 1
ATOM 776 O O . HIS A 1 98 ? -23.816 -5.663 14.548 1.00 90.44 98 HIS A O 1
ATOM 782 N N . PRO A 1 99 ? -24.821 -6.153 12.592 1.00 86.94 99 PRO A N 1
ATOM 783 C CA . PRO A 1 99 ? -24.464 -7.577 12.607 1.00 86.94 99 PRO A CA 1
ATOM 784 C C . PRO A 1 99 ? -22.948 -7.840 12.622 1.00 86.94 99 PRO A C 1
ATOM 786 O O . PRO A 1 99 ? -22.516 -8.939 12.957 1.00 86.94 99 PRO A O 1
ATOM 789 N N . GLU A 1 100 ? -22.133 -6.847 12.268 1.00 86.81 100 GLU A N 1
ATOM 790 C CA . GLU A 1 100 ? -20.676 -6.862 12.392 1.00 86.81 100 GLU A CA 1
ATOM 791 C C . GLU A 1 100 ? -20.173 -6.765 13.846 1.00 86.81 100 GLU A C 1
ATOM 793 O O . GLU A 1 100 ? -19.003 -7.040 14.118 1.00 86.81 100 GLU A O 1
ATOM 798 N N . VAL A 1 101 ? -21.031 -6.370 14.792 1.00 88.06 101 VAL A N 1
ATOM 799 C CA . VAL A 1 101 ? -20.705 -6.275 16.219 1.00 88.06 101 VAL A CA 1
ATOM 800 C C . VAL A 1 101 ? -20.983 -7.615 16.891 1.00 88.06 101 VAL A C 1
ATOM 802 O O . VAL A 1 101 ? -22.121 -8.064 16.971 1.00 88.06 101 VAL A O 1
ATOM 805 N N . VAL A 1 102 ? -19.933 -8.237 17.432 1.00 87.00 102 VAL A N 1
ATOM 806 C CA . VAL A 1 102 ? -20.035 -9.536 18.120 1.00 87.00 102 VAL A CA 1
ATOM 807 C C . VAL A 1 102 ? -20.754 -9.410 19.466 1.00 87.00 102 VAL A C 1
ATOM 809 O O . VAL A 1 102 ? -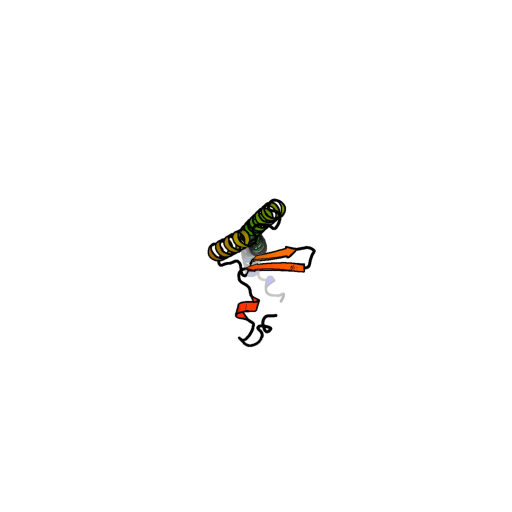21.631 -10.211 19.781 1.00 87.00 102 VAL A O 1
ATOM 812 N N . SER A 1 103 ? -20.384 -8.411 20.270 1.00 87.06 103 SER A N 1
ATOM 813 C CA . SER A 1 103 ? -21.069 -8.075 21.520 1.00 87.06 103 SER A CA 1
ATOM 814 C C . SER A 1 103 ? -20.716 -6.668 21.976 1.00 87.06 103 SER A C 1
ATOM 816 O O . SER A 1 103 ? -19.606 -6.202 21.721 1.00 87.06 103 SER A O 1
ATOM 818 N N . VAL A 1 104 ? -21.618 -6.042 22.721 1.00 87.31 104 VAL A N 1
ATOM 819 C CA . VAL A 1 104 ? -21.365 -4.805 23.464 1.00 87.31 104 VAL A CA 1
ATOM 820 C C . VAL A 1 104 ? -21.320 -5.142 24.943 1.00 87.31 104 VAL A C 1
ATOM 822 O O . VAL A 1 104 ? -22.178 -5.881 25.424 1.00 87.31 104 VAL A O 1
ATOM 825 N N . TYR A 1 105 ? -20.332 -4.614 25.663 1.00 85.50 105 TYR A N 1
ATOM 826 C CA . TYR A 1 105 ? -20.241 -4.765 27.109 1.00 85.50 105 TYR A CA 1
ATOM 827 C C . TYR A 1 105 ? -19.884 -3.443 27.785 1.00 85.50 105 TYR A C 1
ATOM 829 O O . TYR A 1 105 ? -19.180 -2.610 27.218 1.00 85.50 105 TYR A O 1
ATOM 837 N N . ILE A 1 106 ? -20.339 -3.280 29.021 1.00 84.88 106 ILE A N 1
ATOM 838 C CA . ILE A 1 106 ? -19.859 -2.260 29.950 1.00 84.88 106 ILE A CA 1
ATOM 839 C C . ILE A 1 106 ? -19.343 -2.946 31.210 1.00 84.88 106 ILE A C 1
ATOM 841 O O . ILE A 1 106 ? -19.934 -3.929 31.652 1.00 84.88 106 ILE A O 1
ATOM 845 N N . GLY A 1 107 ? -18.245 -2.435 31.767 1.00 79.44 107 GLY A N 1
ATOM 846 C CA . GLY A 1 107 ? -17.737 -2.822 33.081 1.00 79.44 107 GLY A CA 1
ATOM 847 C C . GLY A 1 107 ? -17.736 -1.627 34.026 1.00 79.44 107 GLY A C 1
ATOM 848 O O . GLY A 1 107 ? -17.234 -0.561 33.668 1.00 79.44 107 GLY A O 1
ATOM 849 N N . THR A 1 108 ? -18.308 -1.797 35.215 1.00 77.31 108 THR A N 1
ATOM 850 C CA . THR A 1 108 ? -18.255 -0.808 36.296 1.00 77.31 108 THR A CA 1
ATOM 851 C C . THR A 1 108 ? -16.995 -1.007 37.143 1.00 77.31 108 THR A C 1
ATOM 853 O O . THR A 1 108 ? -16.346 -2.054 37.093 1.00 77.31 108 THR A O 1
ATOM 856 N N . ILE A 1 109 ? -16.640 0.005 37.941 1.00 75.81 109 ILE A N 1
ATOM 857 C CA . ILE A 1 109 ? -15.488 -0.055 38.862 1.00 75.81 109 ILE A CA 1
ATOM 858 C C . ILE A 1 109 ? -15.678 -1.170 39.905 1.00 75.81 109 ILE A C 1
ATOM 860 O O . ILE A 1 109 ? -14.706 -1.798 40.319 1.00 75.81 109 ILE A O 1
ATOM 864 N N . ASP A 1 110 ? -16.930 -1.462 40.264 1.00 73.50 110 ASP A N 1
ATOM 865 C CA . ASP A 1 110 ? -17.306 -2.494 41.234 1.00 73.50 110 ASP A CA 1
ATOM 866 C C . ASP A 1 110 ? -17.267 -3.922 40.649 1.00 73.50 110 ASP A C 1
ATOM 868 O O . ASP A 1 110 ? -17.534 -4.896 41.352 1.00 73.50 110 ASP A O 1
ATOM 872 N N . GLY A 1 111 ? -16.903 -4.068 39.369 1.00 72.12 111 GLY A N 1
ATOM 873 C CA . GLY A 1 111 ? -16.801 -5.357 38.683 1.00 72.12 111 GLY A CA 1
ATOM 874 C C . GLY A 1 111 ? -18.126 -5.881 38.127 1.00 72.12 111 GLY A C 1
ATOM 875 O O . GLY A 1 111 ? -18.170 -7.002 37.615 1.00 72.12 111 GLY A O 1
ATOM 876 N N . GLU A 1 112 ? -19.200 -5.089 38.183 1.00 72.88 112 GLU A N 1
ATOM 877 C CA . GLU A 1 112 ? -20.452 -5.433 37.515 1.00 72.88 112 GLU A CA 1
ATOM 878 C C . GLU A 1 112 ? -20.305 -5.236 36.007 1.00 72.88 112 GLU A C 1
ATOM 880 O O . GLU A 1 112 ? -19.735 -4.249 35.536 1.00 72.88 112 GLU A O 1
ATOM 885 N N . THR A 1 113 ? -20.822 -6.189 35.234 1.00 74.44 113 THR A N 1
ATOM 886 C CA . THR A 1 113 ? -20.782 -6.124 33.774 1.00 74.44 113 THR A CA 1
ATOM 887 C C . THR A 1 113 ? -22.163 -6.334 33.184 1.00 74.44 113 THR A C 1
ATOM 889 O O . THR A 1 113 ? -22.935 -7.183 33.632 1.00 74.44 113 THR A O 1
ATOM 892 N N . ILE A 1 114 ? -22.479 -5.555 32.155 1.00 77.81 114 ILE A N 1
ATOM 893 C CA . ILE A 1 114 ? -23.673 -5.756 31.334 1.00 77.81 114 ILE A CA 1
ATOM 894 C C . ILE A 1 114 ? -23.169 -6.023 29.924 1.00 77.81 114 ILE A C 1
ATOM 896 O O . ILE A 1 114 ? -22.497 -5.168 29.355 1.00 77.81 114 ILE A O 1
ATOM 900 N N . GLN A 1 115 ? -23.468 -7.203 29.381 1.00 82.62 115 GLN A N 1
ATOM 901 C CA . GLN A 1 115 ? -23.054 -7.624 28.044 1.00 82.62 115 GLN A CA 1
ATOM 902 C C . GLN A 1 115 ? -24.255 -8.128 27.248 1.00 82.62 115 GLN A C 1
ATOM 904 O O . GLN A 1 115 ? -25.034 -8.933 27.751 1.00 82.62 115 GLN A O 1
ATOM 909 N N . GLU A 1 116 ? -24.369 -7.692 25.996 1.00 82.31 116 GLU A N 1
ATOM 910 C CA . GLU A 1 116 ? -25.397 -8.143 25.059 1.00 82.31 116 GLU A CA 1
ATOM 911 C C . GLU A 1 116 ? -24.781 -8.364 23.658 1.00 82.31 116 GLU A C 1
ATOM 913 O O . GLU A 1 116 ? -24.058 -7.490 23.167 1.00 82.31 116 GLU A O 1
ATOM 918 N N . PRO A 1 117 ? -25.062 -9.493 22.979 1.00 80.38 117 PRO A N 1
ATOM 919 C CA . PRO A 1 117 ? -25.547 -10.744 23.553 1.00 80.38 117 PRO A CA 1
ATOM 920 C C . PRO A 1 117 ? -24.519 -11.321 24.533 1.00 80.38 117 PRO A C 1
ATOM 922 O O . PRO A 1 117 ? -23.308 -11.153 24.366 1.00 80.38 117 PRO A O 1
ATOM 925 N N . ASN A 1 118 ? -25.000 -12.028 25.552 1.00 78.25 118 ASN A N 1
ATOM 926 C CA . ASN A 1 118 ? -24.128 -12.721 26.486 1.00 78.25 118 ASN A CA 1
ATOM 927 C C . ASN A 1 118 ? -23.434 -13.896 25.776 1.00 78.25 118 ASN A C 1
ATOM 929 O O . ASN A 1 118 ? -24.023 -14.953 25.546 1.00 78.25 118 ASN A O 1
ATOM 933 N N . LEU A 1 119 ? -22.160 -13.709 25.426 1.00 72.88 119 LEU A N 1
ATOM 934 C CA . LEU A 1 119 ? -21.369 -14.709 24.703 1.00 72.88 119 LEU A CA 1
ATOM 935 C C . LEU A 1 119 ? -21.143 -15.988 25.525 1.00 72.88 119 LEU A C 1
ATOM 937 O O . LEU A 1 119 ? -20.881 -17.045 24.954 1.00 72.88 119 LEU A O 1
ATOM 941 N N . LEU A 1 120 ? -21.283 -15.923 26.853 1.00 65.88 120 LEU A N 1
ATOM 942 C CA . LEU A 1 120 ? -21.200 -17.096 27.724 1.00 65.88 120 LEU A CA 1
ATOM 943 C C . LEU A 1 120 ? -22.492 -17.921 27.700 1.00 65.88 120 LEU A C 1
ATOM 945 O O . LEU A 1 120 ? -22.449 -19.128 27.910 1.00 65.88 120 LEU A O 1
ATOM 949 N N . GLU A 1 121 ? -23.632 -17.327 27.359 1.00 55.47 121 GLU A N 1
ATOM 950 C CA . GLU A 1 121 ? -24.919 -18.030 27.290 1.00 55.47 121 GLU A CA 1
ATOM 951 C C . GLU A 1 121 ? -25.007 -18.988 26.082 1.00 55.47 121 GLU A C 1
ATOM 953 O O . GLU A 1 121 ? -25.793 -19.931 26.090 1.00 55.47 121 GLU A O 1
ATOM 958 N N . GLY A 1 122 ? -24.143 -18.801 25.073 1.00 51.69 122 GLY A N 1
ATOM 959 C CA . GLY A 1 122 ? -24.001 -19.686 23.908 1.00 51.69 122 GLY A CA 1
ATOM 960 C C . GLY A 1 122 ? -22.815 -20.664 23.955 1.00 51.69 122 GLY A C 1
ATOM 961 O O . GLY A 1 122 ? -22.702 -21.514 23.074 1.00 51.69 122 GLY A O 1
ATOM 962 N N . VAL A 1 123 ? -21.930 -20.558 24.955 1.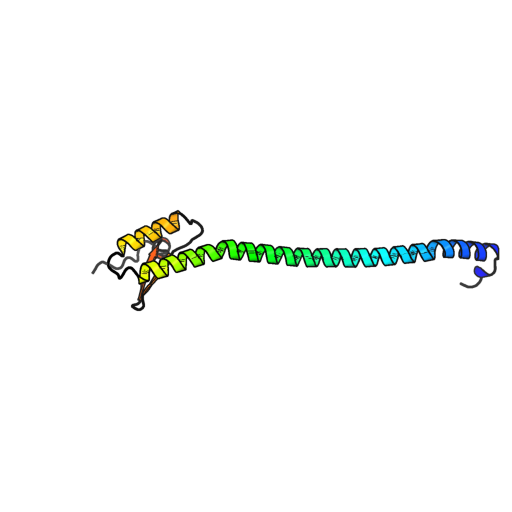00 51.84 123 VAL A N 1
ATOM 963 C CA . VAL A 1 123 ? -20.720 -21.403 25.109 1.00 51.84 123 VAL A CA 1
ATOM 964 C C . VAL A 1 123 ? -20.757 -22.236 26.399 1.00 51.84 123 VAL A C 1
ATOM 966 O O . VAL A 1 123 ? -20.004 -23.199 26.542 1.00 51.84 123 VAL A O 1
ATOM 969 N N . VAL A 1 124 ? -21.669 -21.938 27.328 1.00 46.47 124 VAL A N 1
ATOM 970 C CA . VAL A 1 124 ? -21.895 -22.766 28.515 1.00 46.47 124 VAL A CA 1
ATOM 971 C C . VAL A 1 124 ? -22.802 -23.947 28.131 1.00 46.47 124 VAL A C 1
ATOM 973 O O . VAL A 1 124 ? -23.974 -23.736 27.814 1.00 46.47 124 VAL A O 1
ATOM 976 N N . PRO A 1 125 ? -22.322 -25.210 28.158 1.00 45.72 125 PRO A N 1
ATOM 977 C CA . PRO A 1 125 ? -23.226 -26.355 28.091 1.00 45.72 125 PRO A CA 1
ATOM 978 C C . PRO A 1 125 ? -24.250 -26.219 29.223 1.00 45.72 125 PRO A C 1
ATOM 980 O O . PRO A 1 125 ? -23.877 -25.793 30.313 1.00 45.72 125 PRO A O 1
ATOM 983 N N . ALA A 1 126 ? -25.508 -26.592 28.966 1.00 54.12 126 ALA A N 1
ATOM 984 C CA . ALA A 1 126 ? -26.718 -26.396 29.786 1.00 54.12 126 ALA A CA 1
ATOM 985 C C . ALA A 1 126 ? -26.710 -26.994 31.222 1.00 54.12 126 ALA A C 1
ATOM 987 O O . ALA A 1 126 ? -27.730 -27.461 31.721 1.00 54.12 126 ALA A O 1
ATOM 988 N N . LYS A 1 127 ? -25.563 -27.039 31.901 1.00 47.66 127 LYS A N 1
ATOM 989 C CA . LYS A 1 127 ? -25.329 -27.753 33.154 1.00 47.66 127 LYS A CA 1
ATOM 990 C C . LYS A 1 127 ? -24.599 -26.946 34.227 1.00 47.66 127 LYS A C 1
ATOM 992 O O . LYS A 1 127 ? -24.246 -27.522 35.250 1.00 47.66 127 LYS A O 1
ATOM 997 N N . LEU A 1 128 ? -24.376 -25.648 34.023 1.00 54.00 128 LEU A N 1
ATOM 998 C CA . LEU A 1 128 ? -23.719 -24.786 35.014 1.00 54.00 128 LEU A CA 1
ATOM 999 C C . LEU A 1 128 ? -24.504 -23.499 35.301 1.00 54.00 128 LEU A C 1
ATOM 1001 O O . LEU A 1 128 ? -23.917 -22.451 35.543 1.00 54.00 128 LEU A O 1
ATOM 1005 N N . THR A 1 129 ? -25.835 -23.581 35.344 1.00 53.12 129 THR A N 1
ATOM 1006 C CA . THR A 1 129 ? -26.612 -22.684 36.210 1.00 53.12 129 THR A CA 1
ATOM 1007 C C . THR A 1 129 ? -26.300 -23.049 37.664 1.00 53.12 129 THR A C 1
ATOM 1009 O O . THR A 1 129 ? -26.602 -24.181 38.064 1.00 53.12 129 THR A O 1
ATOM 1012 N N . PRO A 1 130 ? -25.707 -22.153 38.472 1.00 51.59 130 PRO A N 1
ATOM 1013 C CA . PRO A 1 130 ? -25.666 -22.353 39.912 1.00 51.59 130 PRO A CA 1
ATOM 1014 C C . PRO A 1 130 ? -27.112 -22.427 40.422 1.00 51.59 130 PRO A C 1
ATOM 1016 O O . PRO A 1 130 ? -27.957 -21.665 39.940 1.00 51.59 130 PRO A O 1
ATOM 1019 N N . PRO A 1 131 ? -27.437 -23.338 41.355 1.00 43.16 131 PRO A N 1
ATOM 1020 C CA . PRO A 1 131 ? -28.762 -23.365 41.951 1.00 43.16 131 PRO A CA 1
ATOM 1021 C C . PRO A 1 131 ? -29.050 -22.005 42.589 1.00 43.16 131 PRO A C 1
ATOM 1023 O O . PRO A 1 131 ? -28.204 -21.458 43.300 1.00 43.16 131 PRO A O 1
ATOM 1026 N N . ALA A 1 132 ? -30.242 -21.481 42.293 1.00 49.22 132 ALA A N 1
ATOM 1027 C CA . ALA A 1 132 ? -30.771 -20.273 42.901 1.00 49.22 132 ALA A CA 1
ATOM 1028 C C . ALA A 1 132 ? -30.585 -20.336 44.420 1.00 49.22 132 ALA A C 1
ATOM 1030 O O . ALA A 1 132 ? -30.913 -21.348 45.051 1.00 49.22 132 ALA A O 1
ATOM 1031 N N . LYS A 1 133 ? -30.039 -19.259 44.978 1.00 44.31 133 LYS A N 1
ATOM 1032 C CA . LYS A 1 133 ? -30.001 -19.025 46.412 1.00 44.31 133 LYS A CA 1
ATOM 1033 C C . LYS A 1 133 ? -30.877 -17.830 46.729 1.00 44.31 133 LYS A C 1
ATOM 1035 O O . LYS A 1 133 ? -30.824 -16.866 45.935 1.00 44.31 133 LYS A O 1
#

F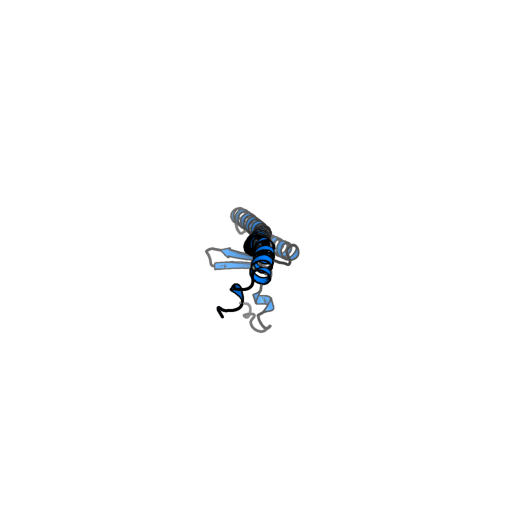oldseek 3Di:
DPPQCPDPVSVVVVVVVCVVVVVVVVVVVVVVVVVVVVVVVVVVVVVVVVVVVVVVVCCVVVVVVVVVVVVLVVVPVVDPDPCPVVVQVVQQVVCVVPVVDPKDKDADPVGDMDMPPPPVVVVDDPPPPDPDD

Radius of gyration: 37.04 Å; chains: 1; bounding box: 76×38×95 Å

Organism: NCBI:txid497735

Sequence (133 aa):
MRIFFQNFKVRLALAFVGLLLIPALIVAILAYHSAKDSIKNEIINAAVENTKLLDGIIDSTIQPKINDMNYFAETITAQSNEDQSMLRKSFTQYVKLHPEVVSVYIGTIDGETIQEPNLLEGVVPAKLTPPAK